Protein AF-A0A4Z0PS72-F1 (afdb_monomer_lite)

Foldseek 3Di:
DVVVVVVVVVVVVVVVVVVVVVVCVVCVVVPPFPWADDAAQWIWGQDPQGIFIAGQLDPVCRDHDTQDPDWDDWDDQVQWIWTDDPDFFIKTFGSPQNDSVSRNVPIDDRDGPVRVVVVSVVVVVVVVCVVVPDD

Sequence (135 aa):
MARALQILCKGIAAVAAVVGAWYILAVGLLDEDNITHLAGHYYTAGSDNGYALHWYENESTPYGGTLLEPVYDTRMSGKYLVARAGVDFYFLYPLSATSQEDASRQRRGPFLKEELNQKLLQLTADTVLRQVGPF

Secondary structure (DSSP, 8-state):
-HHHHHHHHHHHHHHHHHHHHHHHHHHHHH-S---EE-STTEEEEEETTEEEEEE--BTTB----EEESSEEEEEEETTEEEEEETTTEEEEEETT--SHHHHHHS-EEEE-HHHHHHHHHHHHHHHHHHHT---

Structure (mmCIF, N/CA/C/O backbone):
data_AF-A0A4Z0PS72-F1
#
_entry.id   AF-A0A4Z0PS72-F1
#
loop_
_atom_site.group_PDB
_atom_site.id
_atom_site.type_symbol
_atom_site.label_atom_id
_atom_site.label_alt_id
_atom_site.label_comp_id
_atom_site.label_asym_id
_atom_site.label_entity_id
_atom_site.label_seq_id
_atom_site.pdbx_PDB_ins_code
_atom_site.Cartn_x
_atom_site.Cartn_y
_atom_site.Cartn_z
_atom_site.occupancy
_atom_site.B_iso_or_equiv
_atom_site.auth_seq_id
_atom_site.auth_comp_id
_atom_site.auth_asym_id
_atom_site.auth_atom_id
_atom_site.pdbx_PDB_model_num
ATOM 1 N N . MET A 1 1 ? 32.370 -8.180 -62.044 1.00 53.38 1 MET A N 1
ATOM 2 C CA . MET A 1 1 ? 32.681 -8.264 -60.596 1.00 53.38 1 MET A CA 1
ATOM 3 C C . MET A 1 1 ? 31.990 -7.191 -59.742 1.00 53.38 1 MET A C 1
ATOM 5 O O . MET A 1 1 ? 31.465 -7.554 -58.702 1.00 53.38 1 MET A O 1
ATOM 9 N N . ALA A 1 2 ? 31.883 -5.922 -60.165 1.00 56.16 2 ALA A N 1
ATOM 10 C CA . ALA A 1 2 ? 31.306 -4.842 -59.338 1.00 56.16 2 ALA A CA 1
ATOM 11 C C . ALA A 1 2 ? 29.811 -4.992 -58.945 1.00 56.16 2 ALA A C 1
ATOM 13 O O . ALA A 1 2 ? 29.422 -4.604 -57.847 1.00 56.16 2 ALA A O 1
ATOM 14 N N . ARG A 1 3 ? 28.966 -5.592 -59.801 1.00 49.88 3 ARG A N 1
ATOM 15 C CA . ARG A 1 3 ? 27.524 -5.781 -59.516 1.00 49.88 3 ARG A CA 1
ATOM 16 C C . ARG A 1 3 ? 27.235 -6.818 -58.423 1.00 49.88 3 ARG A C 1
ATOM 18 O O . ARG A 1 3 ? 26.298 -6.632 -57.657 1.00 49.88 3 ARG A O 1
ATOM 25 N N . ALA A 1 4 ? 28.041 -7.876 -58.329 1.00 51.28 4 ALA A N 1
ATOM 26 C CA . ALA A 1 4 ? 27.868 -8.916 -57.310 1.00 51.28 4 ALA A CA 1
ATOM 27 C C . ALA A 1 4 ? 28.191 -8.386 -55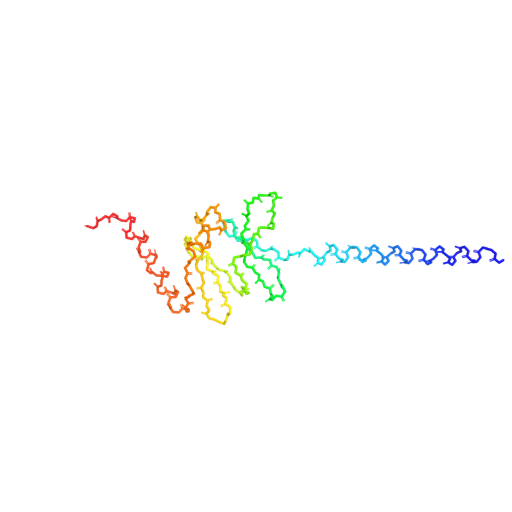.901 1.00 51.28 4 ALA A C 1
ATOM 29 O O . ALA A 1 4 ? 27.473 -8.682 -54.952 1.00 51.28 4 ALA A O 1
ATOM 30 N N . LEU A 1 5 ? 29.206 -7.521 -55.791 1.00 52.12 5 LEU A N 1
ATOM 31 C CA . LEU A 1 5 ? 29.592 -6.872 -54.536 1.00 52.12 5 LEU A CA 1
ATOM 32 C C . LEU A 1 5 ? 28.506 -5.904 -54.028 1.00 52.12 5 LEU A C 1
ATOM 34 O O . LEU A 1 5 ? 28.187 -5.901 -52.844 1.00 52.12 5 LEU A O 1
ATOM 38 N N . GLN A 1 6 ? 27.873 -5.137 -54.924 1.00 52.66 6 GLN A N 1
ATOM 39 C CA . GLN A 1 6 ? 26.776 -4.228 -54.558 1.00 52.66 6 GLN A CA 1
ATOM 40 C C . GLN A 1 6 ? 25.523 -4.958 -54.056 1.00 52.66 6 GLN A C 1
ATOM 42 O O . GLN A 1 6 ? 24.851 -4.458 -53.157 1.00 52.66 6 GLN A O 1
ATOM 47 N N . ILE A 1 7 ? 25.199 -6.125 -54.622 1.00 58.94 7 ILE A N 1
ATOM 48 C CA . ILE A 1 7 ? 24.060 -6.942 -54.176 1.00 58.94 7 ILE A CA 1
ATOM 49 C C . ILE A 1 7 ? 24.341 -7.521 -52.785 1.00 58.94 7 ILE A C 1
ATOM 51 O O . ILE A 1 7 ? 23.468 -7.476 -51.921 1.00 58.94 7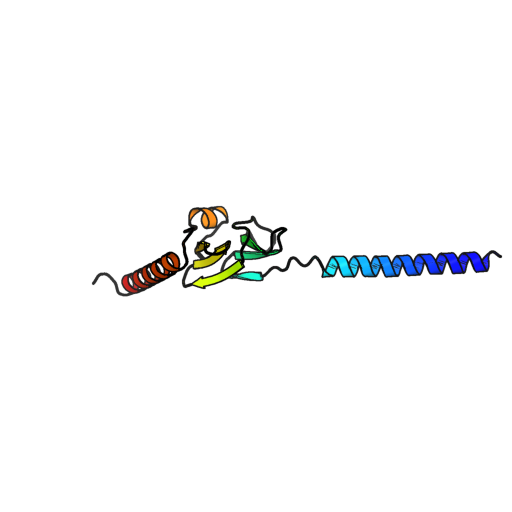 ILE A O 1
ATOM 55 N N . LEU A 1 8 ? 25.575 -7.975 -52.542 1.00 52.88 8 LEU A N 1
ATOM 56 C CA . LEU A 1 8 ? 25.991 -8.503 -51.244 1.00 52.88 8 LEU A CA 1
ATOM 57 C C . LEU A 1 8 ? 25.934 -7.422 -50.147 1.00 52.88 8 LEU A C 1
ATOM 59 O O . LEU A 1 8 ? 25.360 -7.650 -49.086 1.00 52.88 8 LEU A O 1
ATOM 63 N N . CYS A 1 9 ? 26.436 -6.213 -50.427 1.00 56.91 9 CYS A N 1
ATOM 64 C CA . CYS A 1 9 ? 26.382 -5.092 -49.482 1.00 56.91 9 CYS A CA 1
ATOM 65 C C . CYS A 1 9 ? 24.947 -4.626 -49.185 1.00 56.91 9 CYS A C 1
ATOM 67 O O . CYS A 1 9 ? 24.631 -4.327 -48.035 1.00 56.91 9 CYS A O 1
ATOM 69 N N . LYS A 1 10 ? 24.058 -4.598 -50.189 1.00 57.81 10 LYS A N 1
ATOM 70 C CA . LYS A 1 10 ? 22.636 -4.265 -49.987 1.00 57.81 10 LYS A CA 1
ATOM 71 C C . LYS A 1 10 ? 21.903 -5.331 -49.170 1.00 57.81 10 LYS A C 1
ATOM 73 O O . LYS A 1 10 ? 21.078 -4.978 -48.335 1.00 57.81 10 LYS A O 1
ATOM 78 N N . GLY A 1 11 ? 22.227 -6.610 -49.378 1.00 59.69 11 GLY A N 1
ATOM 79 C CA . GLY A 1 11 ? 21.675 -7.718 -48.597 1.00 59.69 11 GLY A CA 1
ATOM 80 C C . GLY A 1 11 ? 22.069 -7.645 -47.121 1.00 59.69 11 GLY A C 1
ATOM 81 O O . GLY A 1 11 ? 21.208 -7.750 -46.255 1.00 59.69 11 GLY A O 1
ATOM 82 N N . ILE A 1 12 ? 23.346 -7.374 -46.830 1.00 67.44 12 ILE A N 1
ATOM 83 C CA . ILE A 1 12 ? 23.841 -7.232 -45.450 1.00 67.44 12 ILE A CA 1
ATOM 84 C C . ILE A 1 12 ? 23.205 -6.017 -44.759 1.00 67.44 12 ILE A C 1
ATOM 86 O O . ILE A 1 12 ? 22.768 -6.126 -43.615 1.00 67.44 12 ILE A O 1
ATOM 90 N N . ALA A 1 13 ? 23.085 -4.883 -45.456 1.00 65.38 13 ALA A N 1
ATOM 91 C CA . ALA A 1 13 ? 22.431 -3.693 -44.913 1.00 65.38 13 ALA A CA 1
ATOM 92 C C . ALA A 1 13 ? 20.939 -3.926 -44.616 1.00 65.38 13 ALA A C 1
ATOM 94 O O . ALA A 1 13 ? 20.444 -3.480 -43.584 1.00 65.38 13 ALA A O 1
ATOM 95 N N . ALA A 1 14 ? 20.229 -4.660 -45.480 1.00 68.31 14 ALA A N 1
ATOM 96 C CA . ALA A 1 14 ? 18.826 -5.003 -45.260 1.00 68.31 14 ALA A CA 1
ATOM 97 C C . ALA A 1 14 ? 18.645 -5.937 -44.052 1.00 68.31 14 ALA A C 1
ATOM 99 O O . ALA A 1 14 ? 17.756 -5.711 -43.237 1.00 68.31 14 ALA A O 1
ATOM 100 N N . VAL A 1 15 ? 19.516 -6.939 -43.890 1.00 70.88 15 VAL A N 1
ATOM 101 C CA . VAL A 1 15 ? 19.488 -7.832 -42.720 1.00 70.88 15 VAL A CA 1
ATOM 102 C C . VAL A 1 15 ? 19.793 -7.058 -41.436 1.00 70.88 15 VAL A C 1
ATOM 104 O O . VAL A 1 15 ? 19.068 -7.209 -40.459 1.00 70.88 15 VAL A O 1
ATOM 107 N N . ALA A 1 16 ? 20.796 -6.175 -41.441 1.00 69.75 16 ALA A N 1
ATOM 108 C CA . ALA A 1 16 ? 21.112 -5.335 -40.286 1.00 69.75 16 ALA A CA 1
ATOM 109 C C . ALA A 1 16 ? 19.958 -4.385 -39.918 1.00 69.75 16 ALA A C 1
ATOM 111 O O . ALA A 1 16 ? 19.672 -4.206 -38.739 1.00 69.75 16 ALA A O 1
ATOM 112 N N . ALA A 1 17 ? 19.256 -3.825 -40.908 1.00 70.44 17 ALA A N 1
ATOM 113 C CA . ALA A 1 17 ? 18.089 -2.977 -40.675 1.00 70.44 17 ALA A CA 1
ATOM 114 C C . ALA A 1 17 ? 16.901 -3.762 -40.100 1.00 70.44 17 ALA A C 1
ATOM 116 O O . ALA A 1 17 ? 16.236 -3.271 -39.195 1.00 70.44 17 ALA A O 1
ATOM 117 N N . VAL A 1 18 ? 16.655 -4.988 -40.573 1.00 73.56 18 VAL A N 1
ATOM 118 C CA . VAL A 1 18 ? 15.585 -5.852 -40.046 1.00 73.56 18 VAL A CA 1
ATOM 119 C C . VAL A 1 18 ? 15.906 -6.322 -38.629 1.00 73.56 18 VAL A C 1
ATOM 121 O O . VAL A 1 18 ? 15.036 -6.274 -37.767 1.00 73.56 18 VAL A O 1
ATOM 124 N N . VAL A 1 19 ? 17.153 -6.717 -38.358 1.00 73.25 19 VAL A N 1
ATOM 125 C CA . VAL A 1 19 ? 17.594 -7.111 -37.011 1.00 73.25 19 VAL A CA 1
ATOM 126 C C . VAL A 1 19 ? 17.579 -5.913 -36.063 1.00 73.25 19 VAL A C 1
ATOM 128 O O . VAL A 1 19 ? 17.115 -6.044 -34.938 1.00 73.25 19 VAL A O 1
ATOM 131 N N . GLY A 1 20 ? 18.014 -4.736 -36.518 1.00 66.19 20 GLY A N 1
ATOM 132 C CA . GLY A 1 20 ? 17.950 -3.497 -35.744 1.00 66.19 20 GLY A CA 1
ATOM 133 C C . GLY A 1 20 ? 16.512 -3.069 -35.450 1.00 66.19 20 GLY A C 1
ATOM 134 O O . GLY A 1 20 ? 16.201 -2.748 -34.311 1.00 66.19 20 GLY A O 1
ATOM 135 N N . ALA A 1 21 ? 15.613 -3.132 -36.434 1.00 69.75 21 ALA A N 1
ATOM 136 C CA . ALA A 1 21 ? 14.195 -2.828 -36.246 1.00 69.75 21 ALA A CA 1
ATOM 137 C C . ALA A 1 21 ? 13.502 -3.846 -35.331 1.00 69.75 21 ALA A C 1
ATOM 139 O O . ALA A 1 21 ? 12.723 -3.448 -34.472 1.00 69.75 21 ALA A O 1
ATOM 140 N N . TRP A 1 22 ? 13.816 -5.139 -35.465 1.00 66.00 22 TRP A N 1
ATOM 141 C CA . TRP A 1 22 ? 13.331 -6.174 -34.553 1.00 66.00 22 TRP A CA 1
ATOM 142 C C . TRP A 1 22 ? 13.863 -5.967 -33.139 1.00 66.00 22 TRP A C 1
ATOM 144 O O . TRP A 1 22 ? 13.100 -6.092 -32.197 1.00 66.00 22 TRP A O 1
ATOM 154 N N . TYR A 1 23 ? 15.139 -5.617 -32.972 1.00 62.41 23 TYR A N 1
ATOM 155 C CA . TYR A 1 23 ? 15.722 -5.320 -31.665 1.00 62.41 23 TYR A CA 1
ATOM 156 C C . TYR A 1 23 ? 15.085 -4.077 -31.037 1.00 62.41 23 TYR A C 1
ATOM 158 O O . TYR A 1 23 ? 14.735 -4.115 -29.869 1.00 62.41 23 TYR A O 1
ATOM 166 N N . ILE A 1 24 ? 14.854 -3.008 -31.804 1.00 61.22 24 ILE A N 1
ATOM 167 C CA . ILE A 1 24 ? 14.171 -1.798 -31.317 1.00 61.22 24 ILE A CA 1
ATOM 168 C C . ILE A 1 24 ? 12.711 -2.096 -30.950 1.00 61.22 24 ILE A C 1
ATOM 170 O O . ILE A 1 24 ? 12.244 -1.626 -29.920 1.00 61.22 24 ILE A O 1
ATOM 174 N N . LEU A 1 25 ? 11.999 -2.895 -31.751 1.00 57.75 25 LEU A N 1
ATOM 175 C CA . LEU A 1 25 ? 10.629 -3.321 -31.445 1.00 57.75 25 LEU A CA 1
ATOM 176 C C . LEU A 1 25 ? 10.580 -4.274 -30.248 1.00 57.75 25 LEU A C 1
ATOM 178 O O . LEU A 1 25 ? 9.702 -4.139 -29.412 1.00 57.75 25 LEU A O 1
ATOM 182 N N . ALA A 1 26 ? 11.517 -5.215 -30.145 1.00 53.31 26 ALA A N 1
ATOM 183 C CA . ALA A 1 26 ? 11.596 -6.155 -29.035 1.00 53.31 26 ALA A CA 1
ATOM 184 C C . ALA A 1 26 ? 11.972 -5.440 -27.735 1.00 53.31 26 ALA A C 1
ATOM 186 O O . ALA A 1 26 ? 11.334 -5.681 -26.725 1.00 53.31 26 ALA A O 1
ATOM 187 N N . VAL A 1 27 ? 12.943 -4.523 -27.758 1.00 52.72 27 VAL A N 1
ATOM 188 C CA . VAL A 1 27 ? 13.304 -3.701 -26.593 1.00 52.72 27 VAL A CA 1
ATOM 189 C C . VAL A 1 27 ? 12.163 -2.747 -26.235 1.00 52.72 27 VAL A C 1
ATOM 191 O O . VAL A 1 27 ? 11.791 -2.674 -25.075 1.00 52.72 27 VAL A O 1
ATOM 194 N N . GLY A 1 28 ? 11.526 -2.101 -27.215 1.00 46.06 28 GLY A N 1
ATOM 195 C CA . GLY A 1 28 ? 10.379 -1.216 -26.976 1.00 46.06 28 GLY A CA 1
ATOM 196 C C . GLY A 1 28 ? 9.096 -1.921 -26.512 1.00 46.06 28 GLY A C 1
ATOM 197 O O . GLY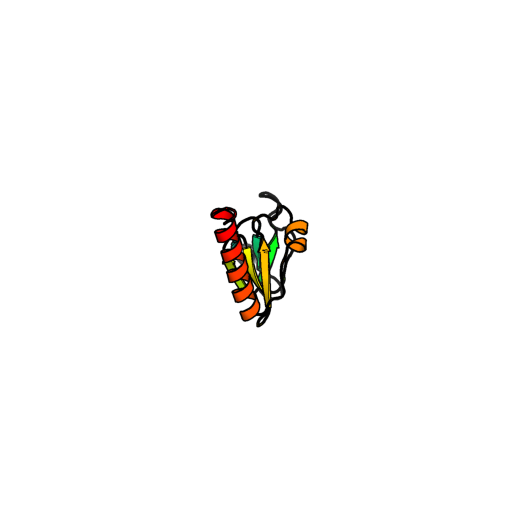 A 1 28 ? 8.218 -1.255 -25.982 1.00 46.06 28 GLY A O 1
ATOM 198 N N . LEU A 1 29 ? 8.977 -3.242 -26.703 1.00 48.91 29 LEU A N 1
ATOM 199 C CA . LEU A 1 29 ? 7.864 -4.071 -26.210 1.00 48.91 29 LEU A CA 1
ATOM 200 C C . LEU A 1 29 ? 8.203 -4.848 -24.926 1.00 48.91 29 LEU A C 1
ATOM 202 O O . LEU A 1 29 ? 7.298 -5.389 -24.300 1.00 48.91 29 LEU A O 1
ATOM 206 N N . LEU A 1 30 ? 9.484 -4.955 -24.556 1.00 44.44 30 LEU A N 1
ATOM 207 C CA . LEU A 1 30 ? 9.941 -5.630 -23.333 1.00 44.44 30 LEU A CA 1
ATOM 208 C C . LEU A 1 30 ? 10.160 -4.665 -22.161 1.00 44.44 30 LEU A C 1
ATOM 210 O O . LEU A 1 30 ? 10.285 -5.134 -21.036 1.00 44.44 30 LEU A O 1
ATOM 214 N N . ASP A 1 31 ? 10.197 -3.359 -22.426 1.00 44.28 31 ASP A N 1
ATOM 215 C CA . ASP A 1 31 ? 10.448 -2.299 -21.439 1.00 44.28 31 ASP A CA 1
ATOM 216 C C . ASP A 1 31 ? 9.175 -1.503 -21.102 1.00 44.28 31 ASP A C 1
ATOM 218 O O . ASP A 1 31 ? 9.222 -0.350 -20.681 1.00 44.28 31 ASP A O 1
ATOM 222 N N . GLU A 1 32 ? 8.001 -2.107 -21.309 1.00 46.59 32 GLU A N 1
ATOM 223 C CA . GLU A 1 32 ? 6.815 -1.678 -20.574 1.00 46.59 32 GLU A CA 1
ATOM 224 C C . GLU A 1 32 ? 6.971 -2.272 -19.172 1.00 46.59 32 GLU A C 1
ATOM 226 O O . GLU A 1 32 ? 6.580 -3.414 -18.912 1.00 46.59 32 GLU A O 1
ATOM 231 N N . ASP A 1 33 ? 7.638 -1.515 -18.292 1.00 57.09 33 ASP A N 1
ATOM 232 C CA . ASP A 1 33 ? 7.544 -1.669 -16.843 1.00 57.09 33 ASP A CA 1
ATOM 233 C C . ASP A 1 33 ? 6.129 -2.155 -16.532 1.00 57.09 33 ASP A C 1
ATOM 235 O O . ASP A 1 33 ? 5.165 -1.474 -16.883 1.00 57.09 33 ASP A O 1
ATOM 239 N N . ASN A 1 34 ? 5.981 -3.364 -15.980 1.00 73.44 34 ASN A N 1
ATOM 240 C CA . ASN A 1 34 ? 4.676 -4.005 -15.806 1.00 73.44 34 ASN A CA 1
ATOM 241 C C . ASN A 1 34 ? 3.909 -3.288 -14.678 1.00 73.44 34 ASN A C 1
ATOM 243 O O . ASN A 1 34 ? 3.795 -3.776 -13.549 1.00 73.44 34 ASN A O 1
ATOM 247 N N . ILE A 1 35 ? 3.483 -2.059 -14.970 1.00 81.69 35 ILE A N 1
ATOM 248 C CA . ILE A 1 35 ? 2.910 -1.100 -14.048 1.00 81.69 35 ILE A CA 1
ATOM 249 C C . ILE A 1 35 ? 1.461 -1.495 -13.845 1.00 81.69 35 ILE A C 1
ATOM 251 O O . ILE A 1 35 ? 0.636 -1.469 -14.755 1.00 81.69 35 ILE A O 1
ATOM 255 N N . THR A 1 36 ? 1.135 -1.832 -12.608 1.00 87.19 36 THR A N 1
ATOM 256 C CA . THR A 1 36 ? -0.243 -2.037 -12.181 1.00 87.19 36 THR A CA 1
ATOM 257 C C . THR A 1 36 ? -0.650 -0.861 -11.312 1.00 87.19 36 THR A C 1
ATOM 259 O O . THR A 1 36 ? -0.190 -0.720 -10.177 1.00 87.19 36 THR A O 1
ATOM 262 N N . HIS A 1 37 ? -1.520 -0.003 -11.844 1.00 86.62 37 HIS A N 1
ATOM 263 C CA . HIS A 1 37 ? -2.128 1.073 -11.070 1.00 86.62 37 HIS A CA 1
ATOM 264 C C . HIS A 1 37 ? -3.054 0.498 -9.995 1.00 86.62 37 HIS A C 1
ATOM 266 O O . HIS A 1 37 ? -3.881 -0.377 -10.262 1.00 86.62 37 HIS A O 1
ATOM 272 N N . LEU A 1 38 ? -2.915 1.005 -8.773 1.00 88.25 38 LEU A N 1
ATOM 273 C CA . LEU A 1 38 ? -3.754 0.656 -7.633 1.00 88.25 38 LEU A CA 1
ATOM 274 C C . LEU A 1 38 ? -4.666 1.848 -7.298 1.00 88.25 38 LEU A C 1
ATOM 276 O O . LEU A 1 38 ? -4.870 2.753 -8.103 1.00 88.25 38 LEU A O 1
ATOM 280 N N . ALA A 1 39 ? -5.270 1.842 -6.112 1.00 87.19 39 ALA A N 1
ATOM 281 C CA . ALA A 1 39 ? -6.123 2.940 -5.672 1.00 87.19 39 ALA A CA 1
ATOM 282 C C . ALA A 1 39 ? -5.307 4.151 -5.186 1.00 87.19 39 ALA A C 1
ATOM 284 O O . ALA A 1 39 ? -4.226 4.001 -4.617 1.00 87.19 39 ALA A O 1
ATOM 285 N N . GLY A 1 40 ? -5.878 5.350 -5.322 1.00 85.44 40 GLY A N 1
ATOM 286 C CA . GLY A 1 40 ? -5.227 6.594 -4.912 1.00 85.44 40 GLY A CA 1
ATOM 287 C C . GLY A 1 40 ? -4.012 6.895 -5.787 1.00 85.44 40 GLY A C 1
ATOM 288 O O . GLY A 1 40 ? -4.110 6.866 -7.007 1.00 85.44 40 GLY A O 1
ATOM 289 N N . HIS A 1 41 ? -2.874 7.160 -5.153 1.00 89.56 41 HIS A N 1
ATOM 290 C CA . HIS A 1 41 ? -1.607 7.456 -5.828 1.00 89.56 41 HIS A CA 1
ATOM 291 C C . HIS A 1 41 ? -0.639 6.264 -5.805 1.00 89.56 41 HIS A C 1
ATOM 293 O O . HIS A 1 41 ? 0.563 6.441 -5.959 1.00 89.56 41 HIS A O 1
ATOM 299 N N . TYR A 1 42 ? -1.121 5.050 -5.547 1.00 91.62 42 TYR A N 1
ATOM 300 C CA . TYR A 1 42 ? -0.263 3.873 -5.443 1.00 91.62 42 TYR A CA 1
ATOM 301 C C . TYR A 1 42 ? -0.237 3.091 -6.755 1.00 91.62 42 TYR A C 1
ATOM 303 O O . TYR A 1 42 ? -1.260 2.941 -7.421 1.00 91.62 42 TYR A O 1
ATOM 311 N N . TYR A 1 43 ? 0.919 2.536 -7.097 1.00 90.88 43 TYR A N 1
ATOM 312 C CA . TYR A 1 43 ? 1.065 1.571 -8.186 1.00 90.88 43 TYR A CA 1
ATOM 313 C C . TYR A 1 43 ? 2.186 0.587 -7.863 1.00 90.88 43 TYR A C 1
ATOM 315 O O . TYR A 1 43 ? 3.045 0.877 -7.029 1.00 90.88 43 TYR A O 1
ATOM 323 N N . THR A 1 44 ? 2.184 -0.577 -8.503 1.00 90.94 44 THR A N 1
ATOM 324 C CA . THR A 1 44 ? 3.332 -1.492 -8.478 1.00 90.94 44 THR A CA 1
ATOM 325 C C . THR A 1 44 ? 4.017 -1.515 -9.825 1.00 90.94 44 THR A C 1
ATOM 327 O O . THR A 1 44 ? 3.324 -1.526 -10.836 1.00 90.94 44 THR A O 1
ATOM 330 N N . ALA A 1 45 ? 5.342 -1.571 -9.841 1.00 88.94 45 ALA A N 1
ATOM 331 C CA . ALA A 1 45 ? 6.145 -1.743 -11.048 1.00 88.94 45 ALA A CA 1
ATOM 332 C C . ALA A 1 45 ? 7.168 -2.861 -10.837 1.00 88.94 45 ALA A C 1
ATOM 334 O O . ALA A 1 45 ? 7.437 -3.251 -9.696 1.00 88.94 45 ALA A O 1
ATOM 335 N N . GLY A 1 46 ? 7.698 -3.398 -11.936 1.00 85.25 46 GLY A N 1
ATOM 336 C CA . GLY A 1 46 ? 8.796 -4.357 -11.880 1.00 85.25 46 GLY A CA 1
ATOM 337 C C . GLY A 1 46 ? 10.039 -3.735 -11.239 1.00 85.25 46 GLY A C 1
ATOM 338 O O . GLY A 1 46 ? 10.325 -2.558 -11.437 1.00 85.25 46 GLY A O 1
ATOM 339 N N . SER A 1 47 ? 10.767 -4.522 -10.457 1.00 80.44 47 SER A N 1
ATOM 340 C CA . SER A 1 47 ? 12.064 -4.167 -9.880 1.00 80.44 47 SER A CA 1
ATOM 341 C C . SER A 1 47 ? 13.017 -5.361 -9.966 1.00 80.44 47 SER A C 1
ATOM 343 O O . SER A 1 47 ? 12.590 -6.492 -10.214 1.00 80.44 47 SER A O 1
ATOM 345 N N . ASP A 1 48 ? 14.306 -5.141 -9.699 1.00 80.69 48 ASP A N 1
ATOM 346 C CA . ASP A 1 48 ? 15.328 -6.201 -9.715 1.00 80.69 48 ASP A CA 1
ATOM 347 C C . ASP A 1 48 ? 14.977 -7.397 -8.804 1.00 80.69 48 ASP A C 1
ATOM 349 O O . ASP A 1 48 ? 15.400 -8.526 -9.058 1.00 80.69 48 ASP A O 1
ATOM 353 N N . ASN A 1 49 ? 14.173 -7.170 -7.755 1.00 80.00 49 ASN A N 1
ATOM 354 C CA . ASN A 1 49 ? 13.753 -8.189 -6.787 1.00 80.00 49 ASN A CA 1
ATOM 355 C C . ASN A 1 49 ? 12.280 -8.623 -6.929 1.00 80.00 49 ASN A C 1
ATOM 357 O O . ASN A 1 49 ? 11.725 -9.218 -6.000 1.00 80.00 49 ASN A O 1
ATOM 361 N N . GLY A 1 50 ? 11.635 -8.341 -8.064 1.00 85.19 50 GLY A N 1
ATOM 362 C CA . GLY A 1 50 ? 10.249 -8.718 -8.341 1.00 85.19 50 GLY A CA 1
ATOM 363 C C . GLY A 1 50 ? 9.376 -7.505 -8.634 1.00 85.19 50 GLY A C 1
ATOM 364 O O . GLY A 1 50 ? 9.500 -6.907 -9.694 1.00 85.19 50 GLY A O 1
ATOM 365 N N . TYR A 1 51 ? 8.460 -7.180 -7.723 1.00 88.94 51 TYR A N 1
ATOM 366 C CA . TYR A 1 51 ? 7.643 -5.971 -7.814 1.00 88.94 51 TYR A CA 1
ATOM 367 C C . TYR A 1 51 ? 7.931 -5.054 -6.632 1.00 88.94 51 TYR A C 1
ATOM 369 O O . TYR A 1 51 ? 8.108 -5.513 -5.501 1.00 88.94 51 TYR A O 1
ATOM 377 N N . ALA A 1 52 ? 7.906 -3.753 -6.878 1.00 90.81 52 ALA A N 1
ATOM 378 C CA . ALA A 1 52 ? 7.977 -2.723 -5.857 1.00 90.81 52 ALA A CA 1
ATOM 379 C C . ALA A 1 52 ? 6.668 -1.927 -5.829 1.00 90.81 52 ALA A C 1
ATOM 381 O O . ALA A 1 52 ? 5.982 -1.797 -6.840 1.00 90.81 52 ALA A O 1
ATOM 382 N N . LEU A 1 53 ? 6.296 -1.416 -4.655 1.00 92.88 53 LEU A N 1
ATOM 383 C CA . LEU A 1 53 ? 5.198 -0.468 -4.489 1.00 92.88 53 LEU A CA 1
ATOM 384 C C . LEU A 1 53 ? 5.760 0.946 -4.559 1.00 92.88 53 LEU A C 1
ATOM 386 O O . LEU A 1 53 ? 6.686 1.289 -3.823 1.00 92.88 53 LEU A O 1
ATOM 390 N N . HIS A 1 54 ? 5.137 1.775 -5.381 1.00 92.19 54 HIS A N 1
ATOM 391 C CA . HIS A 1 54 ? 5.543 3.141 -5.655 1.00 92.19 54 HIS A CA 1
ATOM 392 C C . HIS A 1 54 ? 4.420 4.133 -5.359 1.00 92.19 54 HIS A C 1
ATOM 394 O O . HIS A 1 54 ? 3.242 3.776 -5.236 1.00 92.19 54 HIS A O 1
ATOM 400 N N . TRP A 1 55 ? 4.818 5.397 -5.245 1.00 90.50 55 TRP A N 1
ATOM 401 C CA . TRP A 1 55 ? 3.923 6.544 -5.190 1.00 90.50 55 TRP A CA 1
ATOM 402 C C . TRP A 1 55 ? 3.914 7.286 -6.525 1.00 90.50 55 TRP A C 1
ATOM 404 O O . TRP A 1 55 ? 4.964 7.501 -7.119 1.00 90.50 55 TRP A O 1
ATOM 414 N N . TYR A 1 56 ? 2.744 7.724 -6.966 1.00 86.00 56 TYR A N 1
ATOM 415 C CA . TYR A 1 56 ? 2.537 8.515 -8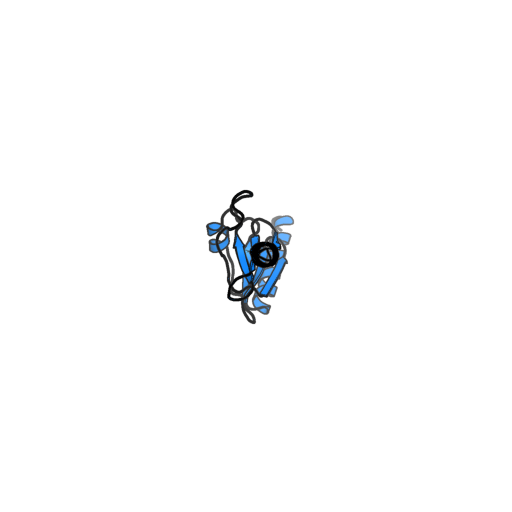.167 1.00 86.00 56 TYR A CA 1
ATOM 416 C C . 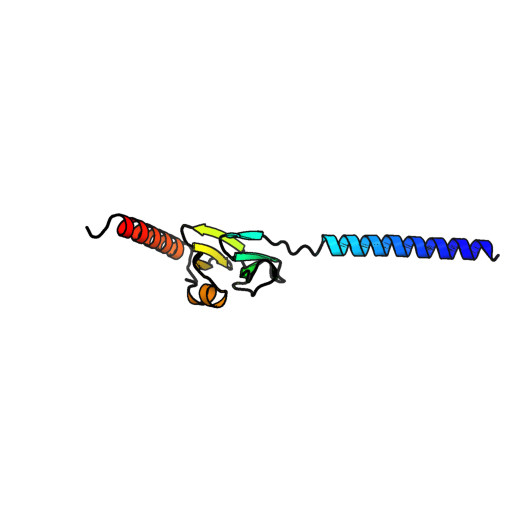TYR A 1 56 ? 2.414 9.998 -7.808 1.00 86.00 56 TYR A C 1
ATOM 418 O O . TYR A 1 56 ? 1.451 10.413 -7.157 1.00 86.00 56 TYR A O 1
ATOM 426 N N . GLU A 1 57 ? 3.402 10.805 -8.198 1.00 73.88 57 GLU A N 1
ATOM 427 C CA . GLU A 1 57 ? 3.467 12.216 -7.802 1.00 73.88 57 GLU A CA 1
ATOM 428 C C . GLU A 1 57 ? 2.492 13.095 -8.599 1.00 73.88 57 GLU A C 1
ATOM 430 O O . GLU A 1 57 ? 1.805 13.928 -8.010 1.00 73.88 57 GLU A O 1
ATOM 435 N N . ASN A 1 58 ? 2.388 12.895 -9.917 1.00 69.00 58 ASN A N 1
ATOM 436 C CA . ASN A 1 58 ? 1.414 13.568 -10.783 1.00 69.00 58 ASN A CA 1
ATOM 437 C C . ASN A 1 58 ? 1.275 12.853 -12.142 1.00 69.00 58 ASN A C 1
ATOM 439 O O . ASN A 1 58 ? 2.151 12.073 -12.506 1.00 69.00 58 ASN A O 1
ATOM 443 N N . GLU A 1 59 ? 0.210 13.173 -12.899 1.00 61.88 59 GLU A N 1
ATOM 444 C CA . GLU A 1 59 ? -0.136 12.568 -14.211 1.00 61.88 59 GLU A CA 1
ATOM 445 C C . GLU A 1 59 ? 0.973 12.648 -15.282 1.00 61.88 59 GLU A C 1
ATOM 447 O O . GLU A 1 59 ? 0.968 11.906 -16.264 1.00 61.88 59 GLU A O 1
ATOM 452 N N . SER A 1 60 ? 1.944 13.538 -15.080 1.00 60.41 60 SER A N 1
ATOM 453 C CA . SER A 1 60 ? 3.016 13.863 -16.022 1.00 60.41 60 SER A CA 1
ATOM 454 C C . SER A 1 60 ? 4.374 13.254 -15.642 1.00 60.41 60 SER A C 1
ATOM 456 O O . SER A 1 60 ? 5.237 13.128 -16.510 1.00 60.41 60 SER A O 1
ATOM 458 N N . THR A 1 61 ? 4.587 12.867 -14.379 1.00 61.31 61 THR A N 1
ATOM 459 C CA . THR A 1 61 ? 5.773 12.137 -13.898 1.00 61.31 61 THR A CA 1
ATOM 460 C C . THR A 1 61 ? 5.344 10.791 -13.326 1.00 61.31 61 THR A C 1
ATOM 462 O O . THR A 1 61 ? 5.092 10.676 -12.121 1.00 61.31 61 THR A O 1
ATOM 465 N N . PRO A 1 62 ? 5.267 9.751 -14.177 1.00 56.81 62 PRO A N 1
ATOM 466 C CA . PRO A 1 62 ? 4.700 8.481 -13.760 1.00 56.81 62 PRO A CA 1
ATOM 467 C C . PRO A 1 62 ? 5.567 7.704 -12.767 1.00 56.81 62 PRO A C 1
ATOM 469 O O . PRO A 1 62 ? 5.048 6.953 -11.943 1.00 56.81 62 PRO A O 1
ATOM 472 N N . TYR A 1 63 ? 6.876 7.949 -12.790 1.00 65.00 63 TYR A N 1
ATOM 473 C CA . TYR A 1 63 ? 7.867 7.240 -11.989 1.00 65.00 63 TYR A CA 1
ATOM 474 C C . TYR A 1 63 ? 8.192 7.993 -10.693 1.00 65.00 63 TYR A C 1
ATOM 476 O O . TYR A 1 63 ? 9.266 8.576 -10.549 1.00 65.00 63 TYR A O 1
ATOM 484 N N . GLY A 1 64 ? 7.247 8.039 -9.751 1.00 71.38 64 GLY A N 1
ATOM 485 C CA . GLY A 1 64 ? 7.536 8.540 -8.403 1.00 71.38 64 GLY A CA 1
ATOM 486 C C . GLY A 1 64 ? 8.278 7.518 -7.525 1.00 71.38 64 GLY A C 1
ATOM 487 O O . GLY A 1 64 ? 8.578 6.395 -7.941 1.00 71.38 64 GLY A O 1
ATOM 488 N N . GLY A 1 65 ? 8.618 7.914 -6.297 1.00 83.25 65 GLY A N 1
ATOM 489 C CA . GLY A 1 65 ? 9.545 7.152 -5.463 1.00 83.25 65 GLY A CA 1
ATOM 490 C C . GLY A 1 65 ? 8.998 5.829 -4.914 1.00 83.25 65 GLY A C 1
ATOM 491 O O . GLY A 1 65 ? 7.802 5.667 -4.648 1.00 83.25 65 GLY A O 1
ATOM 492 N N . THR A 1 66 ? 9.918 4.887 -4.700 1.00 89.62 66 THR A N 1
ATOM 493 C CA . THR A 1 66 ? 9.646 3.568 -4.119 1.00 89.62 66 THR A CA 1
ATOM 494 C C . THR A 1 66 ? 9.265 3.683 -2.642 1.00 89.62 66 THR A C 1
ATOM 496 O O . THR A 1 66 ? 9.954 4.321 -1.845 1.00 89.62 66 THR A O 1
ATOM 499 N N . LEU A 1 67 ? 8.162 3.039 -2.260 1.00 91.25 67 LEU A N 1
ATOM 500 C CA . LEU A 1 67 ? 7.643 2.981 -0.891 1.00 91.25 67 LEU A CA 1
ATOM 501 C C . LEU A 1 67 ? 7.963 1.661 -0.185 1.00 91.25 67 LEU A C 1
ATOM 503 O O . LEU A 1 67 ? 8.061 1.630 1.048 1.00 91.25 67 LEU A O 1
ATOM 507 N N . LEU A 1 68 ? 8.031 0.563 -0.941 1.00 91.81 68 LEU A N 1
ATOM 508 C CA . LEU A 1 68 ? 8.278 -0.777 -0.416 1.00 91.81 68 LEU A CA 1
ATOM 509 C C . LEU A 1 68 ? 8.776 -1.708 -1.515 1.00 91.81 68 LEU A C 1
ATOM 511 O O . LEU A 1 68 ? 8.182 -1.763 -2.586 1.00 91.81 68 LEU A O 1
ATOM 515 N N . GLU A 1 69 ? 9.800 -2.494 -1.210 1.00 89.19 69 GLU A N 1
ATOM 516 C CA . GLU A 1 69 ? 10.307 -3.547 -2.082 1.00 89.19 69 GLU A CA 1
ATOM 517 C C . GLU A 1 69 ? 10.876 -4.695 -1.225 1.00 89.19 69 GLU A C 1
ATOM 519 O O . GLU A 1 69 ? 11.517 -4.419 -0.204 1.00 89.19 69 GLU A O 1
ATOM 524 N N . PRO A 1 70 ? 10.674 -5.972 -1.600 1.00 90.81 70 PRO A N 1
ATOM 525 C CA . PRO A 1 70 ? 9.754 -6.456 -2.630 1.00 90.81 70 PRO A CA 1
ATOM 526 C C . PRO A 1 70 ? 8.316 -6.595 -2.105 1.00 90.81 70 PRO A C 1
ATOM 528 O O . PRO A 1 70 ? 8.077 -6.871 -0.923 1.00 90.81 70 PRO A O 1
ATOM 531 N N . VAL A 1 71 ? 7.351 -6.452 -3.008 1.00 90.88 71 VAL A N 1
ATOM 532 C CA . VAL A 1 71 ? 5.916 -6.618 -2.764 1.00 90.88 71 VAL A CA 1
ATOM 533 C C . VAL A 1 71 ? 5.401 -7.832 -3.528 1.00 90.88 71 VAL A C 1
ATOM 535 O O . VAL A 1 71 ? 5.671 -8.001 -4.711 1.00 90.88 71 VAL A O 1
ATOM 538 N N . TYR A 1 72 ? 4.657 -8.687 -2.829 1.00 90.38 72 TYR A N 1
ATOM 539 C CA . TYR A 1 72 ? 4.179 -9.972 -3.353 1.00 90.38 72 TYR A CA 1
ATOM 540 C C . TYR A 1 72 ? 2.676 -9.993 -3.633 1.00 90.38 72 TYR A C 1
ATOM 542 O O . TYR A 1 72 ? 2.220 -10.752 -4.480 1.00 90.38 72 TYR A O 1
ATOM 550 N N . ASP A 1 73 ? 1.897 -9.218 -2.879 1.00 90.75 73 ASP A N 1
ATOM 551 C CA . ASP A 1 73 ? 0.453 -9.071 -3.080 1.00 90.75 73 ASP A CA 1
ATOM 552 C C . ASP A 1 73 ? 0.011 -7.700 -2.563 1.00 90.75 73 ASP A C 1
ATOM 554 O O . ASP A 1 73 ? 0.572 -7.179 -1.590 1.00 90.75 73 ASP A O 1
ATOM 558 N N . THR A 1 74 ? -1.023 -7.139 -3.182 1.00 92.00 74 THR A N 1
ATOM 559 C CA . THR A 1 74 ? -1.663 -5.903 -2.734 1.00 92.00 74 THR A CA 1
ATOM 560 C C . THR A 1 74 ? -3.174 -6.043 -2.759 1.00 92.00 74 THR A C 1
ATOM 562 O O . THR A 1 74 ? -3.739 -6.553 -3.724 1.00 92.00 74 THR A O 1
ATOM 565 N N . ARG A 1 75 ? -3.856 -5.570 -1.713 1.00 91.50 75 ARG A N 1
ATOM 566 C CA . ARG A 1 75 ? -5.321 -5.626 -1.619 1.00 91.50 75 ARG A CA 1
ATOM 567 C C . ARG A 1 75 ? -5.900 -4.370 -1.004 1.00 91.50 75 ARG A C 1
ATOM 569 O O . ARG A 1 75 ? -5.302 -3.750 -0.133 1.00 91.50 75 ARG A O 1
ATOM 576 N N . MET A 1 76 ? -7.121 -4.049 -1.402 1.00 91.12 76 MET A N 1
ATOM 577 C CA . MET A 1 76 ? -7.887 -2.955 -0.820 1.00 91.12 76 MET A CA 1
ATOM 578 C C . MET A 1 76 ? -8.631 -3.412 0.432 1.00 91.12 76 MET A C 1
ATOM 580 O O . MET A 1 76 ? -9.313 -4.435 0.411 1.00 91.12 76 MET A O 1
ATOM 584 N N . SER A 1 77 ? -8.540 -2.636 1.513 1.00 88.38 77 SER A N 1
ATOM 585 C CA . SER A 1 77 ? -9.346 -2.845 2.718 1.00 88.38 77 SER A CA 1
ATOM 586 C C . SER A 1 77 ? -9.776 -1.511 3.324 1.00 88.38 77 SER A C 1
ATOM 588 O O . SER A 1 77 ? -9.030 -0.855 4.058 1.00 88.38 77 SER A O 1
ATOM 590 N N . GLY A 1 78 ? -11.011 -1.103 3.027 1.00 86.31 78 GLY A N 1
ATOM 591 C CA . GLY A 1 78 ? -11.570 0.165 3.491 1.00 86.31 78 GLY A CA 1
ATOM 592 C C . GLY A 1 78 ? -10.752 1.359 2.990 1.00 86.31 78 GLY A C 1
ATOM 593 O O . GLY A 1 78 ? -10.657 1.591 1.790 1.00 86.31 78 GLY A O 1
ATOM 594 N N . LYS A 1 79 ? -10.157 2.116 3.918 1.00 90.44 79 LYS A N 1
ATOM 595 C CA . LYS A 1 79 ? -9.349 3.318 3.626 1.00 90.44 79 LYS A CA 1
ATOM 596 C C . LYS A 1 79 ? -7.855 3.030 3.448 1.00 90.44 79 LYS A C 1
ATOM 598 O O . LYS A 1 79 ? -7.060 3.967 3.409 1.00 90.44 79 LYS A O 1
ATOM 603 N N . TYR A 1 80 ? -7.472 1.758 3.389 1.00 93.62 80 TYR A N 1
ATOM 604 C CA . TYR A 1 80 ? -6.079 1.343 3.305 1.00 93.62 80 TYR A CA 1
ATOM 605 C C . TYR A 1 80 ? -5.837 0.452 2.090 1.00 93.62 80 TYR A C 1
ATOM 607 O O . TYR A 1 80 ? -6.643 -0.427 1.772 1.00 93.62 80 TYR A O 1
ATOM 615 N N . LEU A 1 81 ? -4.686 0.659 1.462 1.00 95.00 81 LEU A N 1
ATOM 616 C CA . LEU A 1 81 ? -4.022 -0.325 0.628 1.00 95.00 81 LEU A CA 1
ATOM 617 C C . LEU A 1 81 ? -3.177 -1.225 1.536 1.00 95.00 81 LEU A C 1
ATOM 619 O O . LEU A 1 81 ? -2.318 -0.751 2.280 1.00 95.00 81 LEU A O 1
ATOM 623 N N . VAL A 1 82 ? -3.432 -2.524 1.488 1.00 95.50 82 VAL A N 1
ATOM 624 C CA . VAL A 1 82 ? -2.651 -3.548 2.178 1.00 95.50 82 VAL A CA 1
ATOM 625 C C . VAL A 1 82 ? -1.593 -4.062 1.216 1.00 95.50 82 VAL A C 1
ATOM 627 O O . VAL A 1 82 ? -1.950 -4.576 0.162 1.00 95.50 82 VAL A O 1
ATOM 630 N N . ALA A 1 83 ? -0.319 -3.964 1.579 1.00 95.25 83 ALA A N 1
ATOM 631 C CA . ALA A 1 83 ? 0.789 -4.520 0.810 1.00 95.25 83 ALA A CA 1
ATOM 632 C C . ALA A 1 83 ? 1.480 -5.626 1.611 1.00 95.25 83 ALA A C 1
ATOM 634 O O . ALA A 1 83 ? 1.839 -5.421 2.773 1.00 95.25 83 ALA A O 1
ATOM 635 N N . ARG A 1 84 ? 1.670 -6.795 0.997 1.00 94.25 84 ARG A N 1
ATOM 636 C CA . ARG A 1 84 ? 2.437 -7.905 1.569 1.00 94.25 84 ARG A CA 1
ATOM 637 C C . ARG A 1 84 ? 3.884 -7.819 1.103 1.00 94.25 84 ARG A C 1
ATOM 639 O O . ARG A 1 84 ? 4.149 -7.904 -0.095 1.00 94.25 84 ARG A O 1
ATOM 646 N N . ALA A 1 85 ? 4.803 -7.733 2.054 1.00 91.31 85 ALA A N 1
ATOM 647 C CA . ALA A 1 85 ? 6.234 -7.856 1.830 1.00 91.31 85 ALA A CA 1
ATOM 648 C C . ALA A 1 85 ? 6.777 -9.119 2.511 1.00 91.31 85 ALA A C 1
ATOM 650 O O . ALA A 1 85 ? 6.463 -9.436 3.658 1.00 91.31 85 ALA A O 1
ATOM 651 N N . GLY A 1 86 ? 7.618 -9.849 1.789 1.00 82.94 86 GLY A N 1
ATOM 652 C CA . GLY A 1 86 ? 8.191 -11.112 2.246 1.00 82.94 86 GLY A CA 1
ATOM 653 C C . GLY A 1 86 ? 7.156 -12.209 2.516 1.00 82.94 86 GLY A C 1
ATOM 654 O O . GLY A 1 86 ? 6.033 -12.206 2.001 1.00 82.94 86 GLY A O 1
ATOM 655 N N . VAL A 1 87 ? 7.562 -13.178 3.339 1.00 76.56 87 VAL A N 1
ATOM 656 C CA . VAL A 1 87 ? 6.764 -14.380 3.600 1.00 76.56 87 VAL A CA 1
ATOM 657 C C . VAL A 1 87 ? 5.508 -14.044 4.409 1.00 76.56 87 VAL A C 1
ATOM 659 O O . VAL A 1 87 ? 4.454 -14.553 4.048 1.00 76.56 87 VAL A O 1
ATOM 662 N N . ASP A 1 88 ? 5.555 -13.118 5.378 1.00 81.81 88 ASP A N 1
ATOM 663 C CA . ASP A 1 88 ? 4.419 -12.878 6.291 1.00 81.81 88 ASP A CA 1
ATOM 664 C C . ASP A 1 88 ? 4.258 -11.445 6.831 1.00 81.81 88 ASP A C 1
ATOM 666 O O . ASP A 1 88 ? 3.492 -11.237 7.774 1.00 81.81 88 ASP A O 1
ATOM 670 N N . PHE A 1 89 ? 4.920 -10.440 6.248 1.00 93.56 89 PHE A N 1
ATOM 671 C CA . PHE A 1 89 ? 4.773 -9.058 6.713 1.00 93.56 89 PHE A CA 1
ATOM 672 C C . PHE A 1 89 ? 3.787 -8.273 5.860 1.00 93.56 89 PHE A C 1
ATOM 674 O O . PHE A 1 89 ? 3.839 -8.281 4.631 1.00 93.56 89 PHE A O 1
ATOM 681 N N . TYR A 1 90 ? 2.898 -7.551 6.528 1.00 95.81 90 TYR A N 1
ATOM 682 C CA . TYR A 1 90 ? 1.877 -6.734 5.897 1.00 95.81 90 TYR A CA 1
ATOM 683 C C . TYR A 1 90 ? 1.999 -5.290 6.358 1.00 95.81 90 TYR A C 1
ATOM 685 O O . TYR A 1 90 ? 2.184 -5.003 7.542 1.00 95.81 90 TYR A O 1
ATOM 693 N N . PHE A 1 91 ? 1.854 -4.377 5.409 1.00 96.62 91 PHE A N 1
ATOM 694 C CA . PHE A 1 91 ? 1.865 -2.942 5.633 1.00 96.62 91 PHE A CA 1
ATOM 695 C C . PHE A 1 91 ? 0.541 -2.343 5.177 1.00 96.62 91 PHE A C 1
ATOM 697 O O . PHE A 1 91 ? -0.017 -2.744 4.157 1.00 96.62 91 PHE A O 1
ATOM 704 N N . LEU A 1 92 ? 0.042 -1.372 5.936 1.00 96.12 92 LEU A N 1
ATOM 705 C CA . LEU A 1 92 ? -1.140 -0.594 5.582 1.00 96.12 92 LEU A CA 1
ATOM 706 C C . LEU A 1 92 ? -0.709 0.802 5.151 1.00 96.12 92 LEU A C 1
ATOM 708 O O . LEU A 1 92 ? -0.126 1.541 5.946 1.00 96.12 92 LEU A O 1
ATOM 712 N N . TYR A 1 93 ? -1.059 1.171 3.927 1.00 95.62 93 TYR A N 1
ATOM 713 C CA . TYR A 1 93 ? -0.847 2.492 3.352 1.00 95.62 93 TYR A CA 1
ATOM 714 C C . TYR A 1 93 ? -2.193 3.219 3.244 1.00 95.62 93 TYR A C 1
ATOM 716 O O . TYR A 1 93 ? -3.134 2.663 2.675 1.00 95.62 93 TYR A O 1
ATOM 724 N N . PRO A 1 94 ? -2.359 4.415 3.832 1.00 94.25 94 PRO A N 1
ATOM 725 C CA . PRO A 1 94 ? -3.639 5.113 3.799 1.00 94.25 94 PRO A CA 1
ATOM 726 C C . PRO A 1 94 ? -3.914 5.711 2.419 1.00 94.25 94 PRO A C 1
ATOM 728 O O . PRO A 1 94 ? -3.118 6.481 1.898 1.00 94.25 94 PRO A O 1
ATOM 731 N N . LEU A 1 95 ? -5.102 5.458 1.872 1.00 93.00 95 LEU A N 1
ATOM 732 C CA . LEU A 1 95 ? -5.529 6.045 0.594 1.00 93.00 95 LEU A CA 1
ATOM 733 C C . LEU A 1 95 ? -5.713 7.563 0.644 1.00 93.00 95 LEU A C 1
ATOM 735 O O . LEU A 1 95 ? -5.786 8.205 -0.395 1.00 93.00 95 LEU A O 1
ATOM 739 N N . SER A 1 96 ? -5.829 8.124 1.847 1.00 92.31 96 SER A N 1
ATOM 740 C CA . SER A 1 96 ? -5.932 9.564 2.067 1.00 92.31 96 SER A CA 1
ATOM 741 C C . SER A 1 96 ? -4.582 10.278 2.086 1.00 92.31 96 SER A C 1
ATOM 743 O O . SER A 1 96 ? -4.573 11.485 2.316 1.00 92.31 96 SER A O 1
ATOM 745 N N . ALA A 1 97 ? -3.460 9.563 1.937 1.00 92.06 97 ALA A N 1
ATOM 746 C CA . ALA A 1 97 ? -2.162 10.212 1.802 1.00 92.06 97 ALA A CA 1
ATOM 747 C C . ALA A 1 97 ? -2.178 11.162 0.598 1.00 92.06 97 ALA A C 1
ATOM 749 O O . ALA A 1 97 ? -2.827 10.883 -0.410 1.00 92.06 97 ALA A O 1
ATOM 750 N N . THR A 1 98 ? -1.469 12.282 0.705 1.00 89.88 98 THR A N 1
ATOM 751 C CA . THR A 1 98 ? -1.384 13.289 -0.370 1.00 89.88 98 THR A CA 1
ATOM 752 C C . THR A 1 98 ? 0.027 13.460 -0.923 1.00 89.88 98 THR A C 1
ATOM 754 O O . THR A 1 98 ? 0.220 14.163 -1.910 1.00 89.88 98 THR A O 1
ATOM 757 N N . SER A 1 99 ? 1.018 12.811 -0.314 1.00 90.25 99 SER A N 1
ATOM 758 C CA . SER A 1 99 ? 2.399 12.780 -0.787 1.00 90.25 99 SER A CA 1
ATOM 759 C C . SER A 1 99 ? 3.068 11.455 -0.430 1.00 90.25 99 SER A C 1
ATOM 761 O O . SER A 1 99 ? 2.615 10.733 0.463 1.00 90.25 99 SER A O 1
ATOM 763 N N . GLN A 1 100 ? 4.188 11.154 -1.088 1.00 91.25 100 GLN A N 1
ATOM 764 C CA . GLN A 1 100 ? 5.004 9.980 -0.776 1.00 91.25 100 GLN A CA 1
ATOM 765 C C . GLN A 1 100 ? 5.494 9.992 0.682 1.00 91.25 100 GLN A C 1
ATOM 767 O O . GLN A 1 100 ? 5.477 8.960 1.360 1.00 91.25 100 GLN A O 1
ATOM 772 N N . GLU A 1 101 ? 5.919 11.156 1.179 1.00 92.00 101 GLU A N 1
ATOM 773 C CA . GLU A 1 101 ? 6.352 11.320 2.568 1.00 92.00 101 GLU A CA 1
ATOM 774 C C . GLU A 1 101 ? 5.195 11.035 3.530 1.00 92.00 101 GLU A C 1
ATOM 776 O O . GLU A 1 101 ? 5.362 10.303 4.505 1.00 92.00 101 GLU A O 1
ATOM 781 N N . ASP A 1 102 ? 3.999 11.541 3.226 1.00 93.31 102 ASP A N 1
ATOM 782 C CA . ASP A 1 102 ? 2.825 11.314 4.058 1.00 93.31 102 ASP A CA 1
ATOM 783 C C . ASP A 1 102 ? 2.391 9.841 4.046 1.00 93.31 102 ASP A C 1
ATOM 785 O O . ASP A 1 102 ? 2.143 9.260 5.106 1.00 93.31 102 ASP A O 1
ATOM 789 N N . ALA A 1 103 ? 2.407 9.200 2.874 1.00 92.62 103 ALA A N 1
ATOM 790 C CA . ALA A 1 103 ? 2.184 7.764 2.726 1.00 92.62 103 ALA A CA 1
ATOM 791 C C . ALA A 1 103 ? 3.183 6.937 3.549 1.00 92.62 103 ALA A C 1
ATOM 793 O O . ALA A 1 103 ? 2.792 5.961 4.188 1.00 92.62 103 ALA A O 1
ATOM 794 N N . SER A 1 104 ? 4.455 7.342 3.567 1.00 92.56 104 SER A N 1
ATOM 795 C CA . SER A 1 104 ? 5.513 6.667 4.327 1.00 92.56 104 SER A CA 1
ATOM 796 C C . SER A 1 104 ? 5.363 6.880 5.833 1.00 92.56 104 SER A C 1
ATOM 798 O O . SER A 1 104 ? 5.492 5.933 6.607 1.00 92.56 104 SER A O 1
ATOM 800 N N . ARG A 1 105 ? 5.046 8.108 6.260 1.00 94.81 105 ARG A N 1
ATOM 801 C CA . ARG A 1 105 ? 4.880 8.489 7.669 1.00 94.81 105 ARG A CA 1
ATOM 802 C C . ARG A 1 105 ? 3.645 7.855 8.299 1.00 94.81 105 ARG A C 1
ATOM 804 O O . ARG A 1 105 ? 3.685 7.444 9.455 1.00 94.81 105 ARG A O 1
ATOM 811 N N . GLN A 1 106 ? 2.540 7.799 7.560 1.00 94.12 106 GLN A N 1
ATOM 812 C CA . GLN A 1 106 ? 1.283 7.225 8.041 1.00 94.12 106 GLN A CA 1
ATOM 813 C C . GLN A 1 106 ? 1.170 5.714 7.792 1.00 94.12 106 GLN A C 1
ATOM 815 O O . GLN A 1 106 ? 0.171 5.101 8.191 1.00 94.12 106 GLN A O 1
ATOM 820 N N . ARG A 1 107 ? 2.179 5.107 7.152 1.00 94.62 107 ARG A N 1
ATOM 821 C CA . ARG A 1 107 ? 2.277 3.659 6.979 1.00 94.62 107 ARG A CA 1
ATOM 822 C C . ARG A 1 107 ? 2.190 2.965 8.333 1.00 94.62 107 ARG A C 1
ATOM 824 O O . ARG A 1 107 ? 2.848 3.358 9.294 1.00 94.62 107 ARG A O 1
ATOM 831 N N . ARG A 1 108 ? 1.415 1.884 8.399 1.00 94.94 108 ARG A N 1
ATOM 832 C CA . ARG A 1 108 ? 1.318 1.032 9.594 1.00 94.94 108 ARG A CA 1
ATOM 833 C C . ARG A 1 108 ? 1.879 -0.353 9.313 1.00 94.94 108 ARG A C 1
ATOM 835 O O . ARG A 1 108 ? 1.724 -0.859 8.205 1.00 94.94 108 ARG A O 1
ATOM 842 N N . GLY A 1 109 ? 2.473 -0.956 10.334 1.00 93.81 109 GLY A N 1
ATOM 843 C CA . GLY A 1 109 ? 3.152 -2.245 10.257 1.00 93.81 109 GLY A CA 1
ATOM 844 C C . GLY A 1 109 ? 4.667 -2.107 10.464 1.00 93.81 109 GLY A C 1
ATOM 845 O O . GLY A 1 109 ? 5.134 -1.019 10.815 1.00 93.81 109 GLY A O 1
ATOM 846 N N . PRO A 1 110 ? 5.439 -3.182 10.247 1.00 95.00 110 PRO A N 1
ATOM 847 C CA . PRO A 1 110 ? 4.986 -4.476 9.732 1.00 95.00 110 PRO A CA 1
ATOM 848 C C . PRO A 1 110 ? 4.027 -5.186 10.695 1.00 95.00 110 PRO A C 1
ATOM 850 O O . PRO A 1 110 ? 4.189 -5.099 11.907 1.00 95.00 110 PRO A O 1
ATOM 853 N N . PHE A 1 111 ? 3.034 -5.877 10.143 1.00 95.75 111 PHE A N 1
ATOM 854 C CA . PHE A 1 111 ? 2.134 -6.768 10.876 1.00 95.75 111 PHE A CA 1
ATOM 855 C C . PHE A 1 111 ? 2.302 -8.197 10.385 1.00 95.75 111 PHE A C 1
ATOM 857 O O . PHE A 1 111 ? 2.474 -8.413 9.185 1.00 95.75 111 PHE A O 1
ATOM 864 N N . LEU A 1 112 ? 2.153 -9.165 11.280 1.00 94.56 112 LEU A N 1
ATOM 865 C CA . LEU A 1 112 ? 1.838 -10.536 10.893 1.00 94.56 112 LEU A CA 1
ATOM 866 C C . LEU A 1 112 ? 0.385 -10.627 10.412 1.00 94.56 112 LEU A C 1
ATOM 8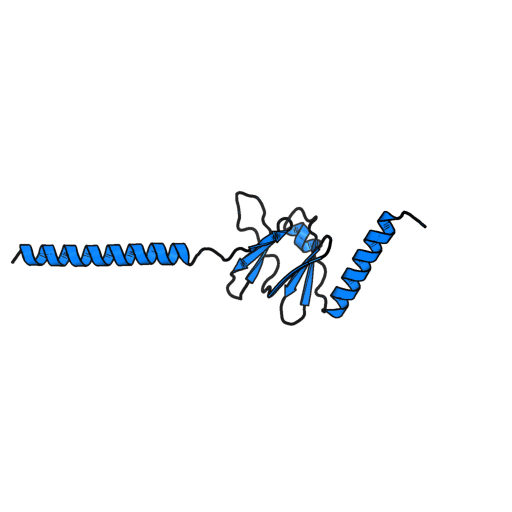68 O O . LEU A 1 112 ? -0.447 -9.770 10.710 1.00 94.56 112 LEU A O 1
ATOM 872 N N . LYS A 1 113 ? 0.042 -11.695 9.686 1.00 90.94 113 LYS A N 1
ATOM 873 C CA . LYS A 1 113 ? -1.313 -11.892 9.137 1.00 90.94 113 LYS A CA 1
ATOM 874 C C . LYS A 1 113 ? -2.418 -11.820 10.202 1.00 90.94 113 LYS A C 1
ATOM 876 O O . LYS A 1 113 ? -3.473 -11.236 9.962 1.00 90.94 113 LYS A O 1
ATOM 881 N N . GLU A 1 114 ? -2.193 -12.418 11.369 1.00 92.75 114 GLU A N 1
ATOM 882 C CA . GLU A 1 114 ? -3.163 -12.423 12.472 1.00 92.75 114 GLU A CA 1
ATOM 883 C C . GLU A 1 114 ? -3.349 -11.023 13.068 1.00 92.75 114 GLU A C 1
ATOM 885 O O . GLU A 1 114 ? -4.482 -10.569 13.238 1.00 92.75 114 GLU A O 1
ATOM 890 N N . GLU A 1 115 ? -2.246 -10.304 13.290 1.00 94.38 115 GLU A N 1
ATOM 891 C CA . GLU A 1 115 ? -2.245 -8.921 13.776 1.00 94.38 115 GLU A CA 1
ATOM 892 C C . GLU A 1 115 ? -2.922 -7.981 12.775 1.00 94.38 115 GLU A C 1
ATOM 894 O O . GLU A 1 115 ? -3.725 -7.132 13.162 1.00 94.38 115 GLU A O 1
ATOM 899 N N . LEU A 1 116 ? -2.651 -8.163 11.478 1.00 94.06 116 LEU A N 1
ATOM 900 C CA . LEU A 1 116 ? -3.294 -7.421 10.400 1.00 94.06 116 LEU A CA 1
ATOM 901 C C . LEU A 1 116 ? -4.810 -7.608 10.455 1.00 94.06 116 LEU A C 1
ATOM 903 O O . LEU A 1 116 ? -5.545 -6.623 10.431 1.00 94.06 116 LEU A O 1
ATOM 907 N N . ASN A 1 117 ? -5.285 -8.851 10.542 1.00 91.19 117 ASN A N 1
ATOM 908 C CA . ASN A 1 117 ? -6.716 -9.144 10.584 1.00 91.19 117 ASN A CA 1
ATOM 909 C C . ASN A 1 117 ? -7.382 -8.501 11.803 1.00 91.19 117 ASN A C 1
ATOM 911 O O . ASN A 1 117 ? -8.410 -7.838 11.661 1.00 91.19 117 ASN A O 1
ATOM 915 N N . GLN A 1 118 ? -6.777 -8.631 12.987 1.00 93.06 118 GLN A N 1
ATOM 916 C CA . GLN A 1 118 ? -7.264 -7.963 14.196 1.00 93.06 118 GLN A CA 1
ATOM 917 C C . GLN A 1 118 ? -7.282 -6.442 14.024 1.00 93.06 118 GLN A C 1
ATOM 919 O O . GLN A 1 118 ? -8.253 -5.782 14.400 1.00 93.06 118 GLN A O 1
ATOM 924 N N . LYS A 1 119 ? -6.246 -5.871 13.398 1.00 91.88 119 LYS A N 1
ATOM 925 C CA . LYS A 1 119 ? -6.163 -4.431 13.169 1.00 91.88 119 LYS A CA 1
ATOM 926 C C . LYS A 1 119 ? -7.212 -3.938 12.181 1.00 91.88 119 LYS A C 1
ATOM 928 O O . LYS A 1 119 ? -7.829 -2.906 12.429 1.00 91.88 119 LYS A O 1
ATOM 933 N N . LEU A 1 120 ? -7.441 -4.660 11.089 1.00 89.50 120 LEU A N 1
ATOM 934 C CA . LEU A 1 120 ? -8.476 -4.339 10.108 1.00 89.50 120 LEU A CA 1
ATOM 935 C C . LEU A 1 120 ? -9.880 -4.438 10.718 1.00 89.50 120 LEU A C 1
ATOM 937 O O . LEU A 1 120 ? -10.707 -3.557 10.474 1.00 89.50 120 LEU A O 1
ATOM 941 N N . LEU A 1 121 ? -10.131 -5.445 11.563 1.00 88.56 121 LEU A N 1
ATOM 942 C CA . LEU A 1 121 ? -11.375 -5.562 12.329 1.00 88.56 121 LEU A CA 1
ATOM 943 C C . LEU A 1 121 ? -11.568 -4.367 13.267 1.00 88.56 121 LEU A C 1
ATOM 945 O O . LEU A 1 121 ? -12.627 -3.743 13.232 1.00 88.56 121 LEU A O 1
ATOM 949 N N . GLN A 1 122 ? -10.540 -3.994 14.037 1.00 87.38 122 GLN A N 1
ATOM 950 C CA . GLN A 1 122 ? -10.582 -2.819 14.912 1.00 87.38 122 GLN A CA 1
ATOM 951 C C . GLN A 1 122 ? -10.882 -1.540 14.119 1.00 87.38 122 GLN A C 1
ATOM 953 O O . GLN A 1 122 ? -11.777 -0.787 14.478 1.00 87.38 122 GLN A O 1
ATOM 958 N N . LEU A 1 123 ? -10.177 -1.309 13.008 1.00 84.75 123 LEU A N 1
ATOM 959 C CA . LEU A 1 123 ? -10.366 -0.118 12.174 1.00 84.75 123 LEU A CA 1
ATOM 960 C C . LEU A 1 123 ? -11.765 -0.056 11.547 1.00 84.75 123 LEU A C 1
ATOM 962 O O . LEU A 1 123 ? -12.334 1.029 11.393 1.00 84.75 123 LEU A O 1
ATOM 966 N N . THR A 1 124 ? -12.325 -1.211 11.192 1.00 82.44 124 THR A N 1
ATOM 967 C CA . THR A 1 124 ? -13.695 -1.312 10.679 1.00 82.44 124 THR A CA 1
ATOM 968 C C . THR A 1 124 ? -14.699 -0.998 11.783 1.00 82.44 124 THR A C 1
ATOM 970 O O . THR A 1 124 ? -15.580 -0.165 11.577 1.00 82.44 124 THR A O 1
ATOM 973 N N . ALA A 1 125 ? -14.527 -1.585 12.971 1.00 77.88 125 ALA A N 1
ATOM 974 C CA . ALA A 1 125 ? -15.362 -1.310 14.135 1.00 77.88 125 ALA A CA 1
ATOM 975 C C . ALA A 1 125 ? -15.318 0.177 14.521 1.00 77.88 125 ALA A C 1
ATOM 977 O O . ALA A 1 125 ? -16.367 0.803 14.615 1.00 77.88 125 ALA A O 1
ATOM 978 N N . ASP A 1 126 ? -14.131 0.779 14.629 1.00 76.12 126 ASP A N 1
ATOM 979 C CA . ASP A 1 126 ? -13.958 2.209 14.921 1.00 76.12 126 ASP A CA 1
ATOM 980 C C . ASP A 1 126 ? -14.676 3.097 13.894 1.00 76.12 126 ASP A C 1
ATOM 982 O O . ASP A 1 126 ? -15.239 4.138 14.237 1.00 76.12 126 ASP A O 1
ATOM 986 N N . THR A 1 127 ? -14.668 2.694 12.620 1.00 72.06 127 THR A N 1
ATOM 987 C CA . THR A 1 127 ? -15.358 3.426 11.552 1.00 72.06 127 THR A CA 1
ATOM 988 C C . THR A 1 127 ? -16.875 3.353 11.719 1.00 72.06 127 THR A C 1
ATOM 990 O O . THR A 1 127 ? -17.536 4.385 11.629 1.00 72.06 127 THR A O 1
ATOM 993 N N . VAL A 1 128 ? -17.419 2.166 12.001 1.00 70.94 128 VAL A N 1
ATOM 994 C CA . VAL A 1 128 ? -18.859 1.964 12.232 1.00 70.94 128 VAL A CA 1
ATOM 995 C C . VAL A 1 128 ? -19.317 2.696 13.496 1.00 70.94 128 VAL A C 1
ATOM 997 O O . VAL A 1 128 ? -20.306 3.423 13.453 1.00 70.94 128 VAL A O 1
ATOM 1000 N N . LEU A 1 129 ? -18.571 2.581 14.599 1.00 66.25 129 LEU A N 1
ATOM 1001 C CA . LEU A 1 129 ? -18.898 3.231 15.873 1.00 66.25 129 LEU A CA 1
ATOM 1002 C C . LEU A 1 129 ? -18.896 4.763 15.751 1.00 66.25 129 LEU A C 1
ATOM 1004 O O . LEU A 1 129 ? -19.753 5.428 16.318 1.00 66.25 129 LEU A O 1
ATOM 1008 N N . ARG A 1 130 ? -17.987 5.348 14.958 1.00 63.91 130 ARG A N 1
ATOM 1009 C CA . ARG A 1 130 ? -18.001 6.797 14.686 1.00 63.91 130 ARG A CA 1
ATOM 1010 C C . ARG A 1 130 ? -19.196 7.248 13.846 1.00 63.91 130 ARG A C 1
ATOM 1012 O O . ARG A 1 130 ? -19.609 8.395 13.980 1.00 63.91 130 ARG A O 1
ATOM 1019 N N . GLN A 1 131 ? -19.731 6.392 12.974 1.00 63.19 131 GLN A N 1
ATOM 1020 C CA . GLN A 1 131 ? -20.889 6.732 12.137 1.00 63.19 131 GLN A CA 1
ATOM 1021 C C . GLN A 1 131 ? -22.197 6.782 12.929 1.00 63.19 131 GLN A C 1
ATOM 1023 O O . GLN A 1 131 ? -23.084 7.550 12.568 1.00 63.19 131 GLN A O 1
ATOM 1028 N N . VAL A 1 132 ? -22.316 5.999 14.003 1.00 68.25 132 VAL A N 1
ATOM 1029 C CA . VAL A 1 132 ? -23.539 5.929 14.821 1.00 68.25 132 VAL A CA 1
ATOM 1030 C C . VAL A 1 132 ? -23.619 6.999 15.923 1.00 68.25 132 VAL A C 1
ATOM 1032 O O . VAL A 1 132 ? -24.636 7.083 16.602 1.00 68.25 132 VAL A O 1
ATOM 1035 N N . GLY A 1 133 ? -22.607 7.870 16.049 1.00 48.69 133 GLY A N 1
ATOM 1036 C CA . GLY A 1 133 ? -22.537 8.917 17.078 1.00 48.69 133 GLY A CA 1
ATOM 1037 C C . GLY A 1 133 ? -22.108 8.388 18.458 1.00 48.69 133 GLY A C 1
ATOM 1038 O O . GLY A 1 133 ? -21.917 7.183 18.619 1.00 48.69 133 GLY A O 1
ATOM 1039 N N . PRO A 1 134 ? -21.884 9.265 19.459 1.00 60.28 134 PRO A N 1
ATOM 1040 C CA . PRO A 1 134 ? -21.712 8.812 20.836 1.00 60.28 134 PRO A CA 1
ATOM 1041 C C . PRO A 1 134 ? -22.990 8.092 21.286 1.00 60.28 134 PRO A C 1
ATOM 1043 O O . PRO A 1 134 ? -24.083 8.634 21.118 1.00 60.28 134 PRO A O 1
ATOM 1046 N N . PHE A 1 135 ? -22.825 6.873 21.804 1.00 52.47 135 PHE A N 1
ATOM 1047 C CA . PHE A 1 135 ? -23.902 6.092 22.417 1.00 52.47 135 PHE A CA 1
ATOM 1048 C C . PHE A 1 135 ? -24.494 6.806 23.633 1.00 52.47 135 PHE A C 1
ATOM 1050 O O . PHE A 1 135 ? -23.703 7.412 24.396 1.00 52.47 135 PHE A O 1
#

pLDDT: mean 78.93, std 15.58, range [44.28, 96.62]

Organism: NCBI:txid877208

Radius of gyration: 24.67 Å; chains: 1; bounding box: 57×28×83 Å